Protein AF-A0A2N6QAG9-F1 (afdb_monomer_lite)

Sequence (85 aa):
MAVVLSMIAKGLYIIGGVTVFFAILCLSTLNAKPNAKNQALLAQLSPEQIAQGKKNARNAIIYIFLLGLILALIGYVLSVFSGRL

pLDDT: mean 89.24, std 8.28, range [57.69, 97.5]

Organism: NCBI:txid90245

Foldseek 3Di:
DLVVLLVQLVVLQVQLVVLLVVLVVQLVVLPDDDDPVVVVVCVVDDPVCNVVVSVVSNVVSVVSNVVSVVSNVSSVVSNVVSVVD

Structure (mmCIF, N/CA/C/O backbone):
data_AF-A0A2N6QAG9-F1
#
_entry.id   AF-A0A2N6QAG9-F1
#
loop_
_atom_site.group_PDB
_atom_site.id
_atom_site.type_symbol
_atom_site.label_atom_id
_atom_site.label_alt_id
_atom_site.label_comp_id
_atom_site.label_asym_id
_atom_site.label_entity_id
_atom_site.label_seq_id
_atom_site.pdbx_PDB_ins_code
_atom_site.Cartn_x
_atom_site.Cartn_y
_atom_site.Cartn_z
_atom_site.occupancy
_atom_site.B_iso_or_equiv
_atom_site.auth_seq_id
_atom_site.auth_comp_id
_atom_site.auth_asym_id
_atom_site.auth_atom_id
_atom_site.pdbx_PDB_model_num
ATOM 1 N N . MET A 1 1 ? 20.481 -6.293 -23.516 1.00 63.25 1 MET A N 1
ATOM 2 C CA . MET A 1 1 ? 20.407 -5.258 -22.458 1.00 63.25 1 MET A CA 1
ATOM 3 C C . MET A 1 1 ? 19.059 -4.528 -22.467 1.00 63.25 1 MET A C 1
ATOM 5 O O . MET A 1 1 ? 18.394 -4.536 -21.441 1.00 63.25 1 MET A O 1
ATOM 9 N N . ALA A 1 2 ? 18.592 -4.016 -23.616 1.00 69.50 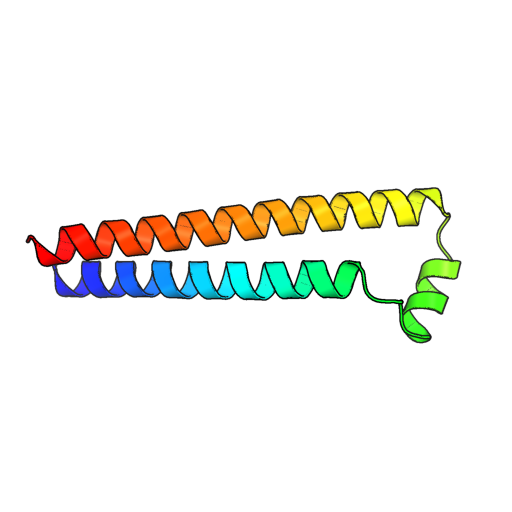2 ALA A N 1
ATOM 10 C CA . ALA A 1 2 ? 17.291 -3.336 -23.747 1.00 69.50 2 ALA A CA 1
ATOM 11 C C . ALA A 1 2 ? 16.069 -4.182 -23.314 1.00 69.50 2 ALA A C 1
ATOM 13 O O . ALA A 1 2 ? 15.199 -3.694 -22.599 1.00 69.50 2 ALA A O 1
ATOM 14 N N . VAL A 1 3 ? 16.037 -5.477 -23.661 1.00 77.81 3 VAL A N 1
ATOM 15 C CA . VAL A 1 3 ? 14.942 -6.395 -23.275 1.00 77.81 3 VAL A CA 1
ATOM 16 C C . VAL A 1 3 ? 14.828 -6.552 -21.753 1.00 77.81 3 VAL A C 1
ATOM 18 O O . VAL A 1 3 ? 13.732 -6.486 -21.204 1.00 77.81 3 VAL A O 1
ATOM 21 N N . VAL A 1 4 ? 15.962 -6.699 -21.059 1.00 83.31 4 VAL A N 1
ATOM 22 C CA . VAL A 1 4 ? 16.005 -6.842 -19.593 1.00 83.31 4 VAL A CA 1
ATOM 23 C C . VAL A 1 4 ? 15.538 -5.553 -18.917 1.00 83.31 4 VAL A C 1
ATOM 25 O O . VAL A 1 4 ? 14.721 -5.602 -18.002 1.00 83.31 4 VAL A O 1
ATOM 28 N N . LEU A 1 5 ? 15.984 -4.394 -19.413 1.00 82.69 5 LEU A N 1
ATOM 29 C CA . LEU A 1 5 ? 15.556 -3.093 -18.898 1.00 82.69 5 LEU A CA 1
ATOM 30 C C . LEU A 1 5 ? 14.046 -2.872 -19.084 1.00 82.69 5 LEU A C 1
ATOM 32 O O . LEU A 1 5 ? 13.377 -2.408 -18.165 1.00 82.69 5 LEU A O 1
ATOM 36 N N . SER A 1 6 ? 13.495 -3.277 -20.233 1.00 84.19 6 SER A N 1
ATOM 37 C CA . SER A 1 6 ? 12.054 -3.223 -20.502 1.00 84.19 6 SER A CA 1
ATOM 38 C C . SER A 1 6 ? 11.247 -4.122 -19.556 1.00 84.19 6 SER A C 1
ATOM 40 O O . SER A 1 6 ? 10.200 -3.712 -19.053 1.00 84.19 6 SER A O 1
ATOM 42 N N . MET A 1 7 ? 11.736 -5.332 -19.259 1.00 88.75 7 MET A N 1
ATOM 43 C CA . MET A 1 7 ? 11.087 -6.236 -18.299 1.00 88.75 7 MET A CA 1
ATOM 44 C C . MET A 1 7 ? 11.108 -5.674 -16.874 1.00 88.75 7 MET A C 1
ATOM 46 O O . MET A 1 7 ? 10.077 -5.693 -16.204 1.00 88.75 7 MET A O 1
ATOM 50 N N . ILE A 1 8 ? 12.241 -5.120 -16.430 1.00 89.31 8 ILE A N 1
ATOM 51 C CA . ILE A 1 8 ? 12.364 -4.469 -15.116 1.00 89.31 8 ILE A CA 1
ATOM 52 C C . ILE A 1 8 ? 11.417 -3.267 -15.023 1.00 89.31 8 ILE A C 1
ATOM 54 O O . ILE A 1 8 ? 10.689 -3.134 -14.041 1.00 89.31 8 ILE A O 1
ATOM 58 N N . ALA A 1 9 ? 11.371 -2.428 -16.061 1.00 90.19 9 ALA A N 1
ATOM 59 C CA . ALA A 1 9 ? 10.487 -1.269 -16.129 1.00 90.19 9 ALA A CA 1
ATOM 60 C C . ALA A 1 9 ? 9.006 -1.665 -15.991 1.00 90.19 9 ALA A C 1
ATOM 62 O O . ALA A 1 9 ? 8.285 -1.110 -15.160 1.00 90.19 9 ALA A O 1
ATOM 63 N N . LYS A 1 10 ? 8.566 -2.680 -16.749 1.00 91.19 10 LYS A N 1
ATOM 64 C CA . LYS A 1 10 ? 7.203 -3.226 -16.651 1.00 91.19 10 LYS A CA 1
ATOM 65 C C . LYS A 1 10 ? 6.926 -3.822 -15.274 1.00 91.19 10 LYS A C 1
ATOM 67 O O . LYS A 1 10 ? 5.866 -3.563 -14.712 1.00 91.19 10 LYS A O 1
ATOM 72 N N . GLY A 1 11 ? 7.872 -4.581 -14.722 1.00 93.12 11 GLY A N 1
ATOM 73 C CA . GLY A 1 11 ? 7.754 -5.170 -13.389 1.00 93.12 11 GLY A CA 1
ATOM 74 C C . GLY A 1 11 ? 7.543 -4.109 -12.311 1.00 93.12 11 GLY A C 1
ATOM 75 O O . GLY A 1 11 ? 6.589 -4.200 -11.545 1.00 93.12 11 GLY A O 1
ATOM 76 N N . LEU A 1 12 ? 8.368 -3.060 -12.301 1.00 94.88 12 LEU A N 1
ATOM 77 C CA . LEU A 1 12 ? 8.244 -1.942 -11.360 1.00 94.88 12 LEU A CA 1
ATOM 78 C C . LEU A 1 12 ? 6.925 -1.184 -11.531 1.00 94.88 12 LEU A C 1
ATOM 80 O O . LEU A 1 12 ? 6.273 -0.870 -10.536 1.00 94.88 12 LEU A O 1
ATOM 84 N N . TYR A 1 13 ? 6.503 -0.949 -12.777 1.00 93.62 13 TYR A N 1
ATOM 85 C CA . TYR A 1 13 ? 5.228 -0.298 -13.065 1.00 93.62 13 TYR A CA 1
ATOM 86 C C . TYR A 1 13 ? 4.042 -1.091 -12.503 1.00 93.62 13 TYR A C 1
ATOM 88 O O . TYR A 1 13 ? 3.198 -0.540 -11.796 1.00 93.62 13 TYR A O 1
ATOM 96 N N . ILE A 1 14 ? 4.012 -2.400 -12.763 1.00 95.69 14 ILE A N 1
ATOM 97 C CA . ILE A 1 14 ? 2.942 -3.291 -12.304 1.00 95.69 14 ILE A CA 1
ATOM 98 C C . ILE A 1 14 ? 2.960 -3.418 -10.778 1.00 95.69 14 ILE A C 1
ATOM 100 O O . ILE A 1 14 ? 1.917 -3.249 -10.153 1.00 95.69 14 ILE A O 1
ATOM 104 N N . ILE A 1 15 ? 4.120 -3.669 -10.163 1.00 96.25 15 ILE A N 1
ATOM 105 C CA . ILE A 1 15 ? 4.243 -3.790 -8.700 1.00 96.25 15 ILE A CA 1
ATOM 106 C C . ILE A 1 15 ? 3.802 -2.494 -8.022 1.00 96.25 15 ILE A C 1
ATOM 108 O O . ILE A 1 15 ? 3.033 -2.538 -7.059 1.00 96.25 15 ILE A O 1
ATOM 112 N N . GLY A 1 16 ? 4.241 -1.344 -8.537 1.00 96.12 16 GLY A N 1
ATOM 113 C CA . GLY A 1 16 ? 3.823 -0.040 -8.037 1.00 96.12 16 GLY A CA 1
ATOM 114 C C . GLY A 1 16 ? 2.311 0.156 -8.137 1.00 96.12 16 GLY A C 1
ATOM 115 O O . GLY A 1 16 ? 1.666 0.473 -7.138 1.00 96.12 16 GLY A O 1
ATOM 116 N N . GLY A 1 17 ? 1.722 -0.127 -9.303 1.00 94.81 17 GLY A N 1
ATOM 117 C CA . GLY A 1 17 ? 0.277 -0.028 -9.526 1.00 94.81 17 GLY A CA 1
ATOM 118 C C . GLY A 1 17 ? -0.546 -0.949 -8.619 1.00 94.81 17 GLY A C 1
ATOM 119 O O . GLY A 1 17 ? -1.512 -0.504 -7.999 1.00 94.81 17 GLY A O 1
ATOM 120 N N . VAL A 1 18 ? -0.134 -2.211 -8.471 1.00 97.31 18 VAL A N 1
ATOM 121 C CA . VAL A 1 18 ? -0.775 -3.178 -7.564 1.00 97.31 18 VAL A CA 1
ATOM 122 C C . VAL A 1 18 ? -0.673 -2.707 -6.113 1.00 97.31 18 VAL A C 1
ATOM 124 O O . VAL A 1 18 ? -1.666 -2.728 -5.388 1.00 97.31 18 VAL A O 1
ATOM 127 N N . THR A 1 19 ? 0.494 -2.217 -5.694 1.00 96.75 19 THR A N 1
ATOM 128 C CA . THR A 1 19 ? 0.711 -1.694 -4.336 1.00 96.75 19 THR A CA 1
ATOM 129 C C . THR A 1 19 ? -0.215 -0.514 -4.041 1.00 96.75 19 THR A C 1
ATOM 131 O O . THR A 1 19 ? -0.862 -0.480 -2.995 1.00 96.75 19 THR A O 1
ATOM 134 N N . VAL A 1 20 ? -0.335 0.425 -4.983 1.00 97.25 20 VAL A N 1
ATOM 135 C CA . VAL A 1 20 ? -1.251 1.571 -4.888 1.00 97.25 20 VAL A CA 1
ATOM 136 C C . VAL A 1 20 ? -2.700 1.111 -4.773 1.00 97.25 20 VAL A C 1
ATOM 138 O O . VAL A 1 20 ? -3.422 1.570 -3.888 1.00 97.25 20 VAL A O 1
ATOM 141 N N . PHE A 1 21 ? -3.119 0.177 -5.627 1.00 96.81 21 PHE A N 1
ATOM 142 C CA . PHE A 1 21 ? -4.473 -0.365 -5.613 1.00 96.81 21 PHE A CA 1
ATOM 143 C C . PHE A 1 21 ? -4.821 -1.003 -4.261 1.00 96.81 21 PHE A C 1
ATOM 145 O O . PHE A 1 21 ? -5.841 -0.664 -3.658 1.00 96.81 21 PHE A O 1
ATOM 152 N N . PHE A 1 22 ? -3.946 -1.863 -3.732 1.00 96.62 22 PHE A N 1
ATOM 153 C CA . PHE A 1 22 ? -4.156 -2.471 -2.418 1.00 96.62 22 PHE A CA 1
ATOM 154 C C . PHE A 1 22 ? -4.136 -1.444 -1.285 1.00 96.62 22 PHE A C 1
ATOM 156 O O . PHE A 1 22 ? -4.944 -1.549 -0.365 1.00 96.62 22 PHE A O 1
ATOM 163 N N . ALA A 1 23 ? -3.280 -0.423 -1.348 1.00 95.38 23 ALA A N 1
ATOM 164 C CA . ALA A 1 23 ? -3.271 0.639 -0.346 1.00 95.38 23 ALA A CA 1
ATOM 165 C C . ALA A 1 23 ? -4.598 1.420 -0.320 1.00 95.38 23 ALA A C 1
ATOM 167 O O . ALA A 1 23 ? -5.119 1.708 0.759 1.00 95.38 23 ALA A O 1
ATOM 168 N N . ILE A 1 24 ? -5.193 1.700 -1.485 1.00 95.25 24 ILE A N 1
ATOM 169 C CA . ILE A 1 24 ? -6.526 2.317 -1.573 1.00 95.25 24 ILE A CA 1
ATOM 170 C C . ILE A 1 24 ? -7.575 1.411 -0.916 1.00 95.25 24 ILE A C 1
ATOM 172 O O . ILE A 1 24 ? -8.335 1.880 -0.068 1.00 95.25 24 ILE A O 1
ATOM 176 N N . LEU A 1 25 ? -7.579 0.111 -1.232 1.00 95.12 25 LEU A N 1
ATOM 177 C CA . LEU A 1 25 ? -8.499 -0.849 -0.608 1.00 95.12 25 LEU A CA 1
ATOM 178 C C . LEU A 1 25 ? -8.326 -0.910 0.920 1.00 95.12 25 LEU A C 1
ATOM 180 O O . LEU A 1 25 ? -9.309 -0.890 1.665 1.00 95.12 25 LEU A O 1
ATOM 184 N N . CYS A 1 26 ? -7.089 -0.922 1.412 1.00 94.19 26 CYS A N 1
ATOM 185 C CA . CYS A 1 26 ? -6.790 -0.885 2.843 1.00 94.19 26 CYS A CA 1
ATOM 186 C C . CYS A 1 26 ? -7.305 0.406 3.505 1.00 94.19 26 CYS A C 1
ATOM 188 O O . CYS A 1 26 ? -7.885 0.353 4.588 1.00 94.19 26 CYS A O 1
ATOM 190 N N . LEU A 1 27 ? -7.171 1.566 2.855 1.00 93.00 27 LEU A N 1
ATOM 191 C CA . LEU A 1 27 ? -7.732 2.829 3.357 1.00 93.00 27 LEU A CA 1
ATOM 192 C C . LEU A 1 27 ? -9.264 2.809 3.406 1.00 93.00 27 LEU A C 1
ATOM 194 O O . LEU A 1 27 ? -9.852 3.308 4.370 1.00 93.00 27 LEU A O 1
ATOM 198 N N . SER A 1 28 ? -9.916 2.230 2.397 1.00 90.88 28 SER A N 1
ATOM 199 C CA . SER A 1 28 ? -11.373 2.073 2.374 1.00 90.88 28 SER A CA 1
ATOM 200 C C . SER A 1 28 ? -11.854 1.166 3.508 1.00 90.88 28 SER A C 1
ATOM 202 O O . SER A 1 28 ? -12.776 1.526 4.238 1.00 90.88 28 SER A O 1
ATOM 204 N N . THR A 1 29 ? -11.196 0.022 3.712 1.00 90.31 29 THR A N 1
ATOM 205 C CA . THR A 1 29 ? -11.559 -0.937 4.771 1.00 90.31 29 THR A CA 1
ATOM 206 C C . THR A 1 29 ? -11.286 -0.406 6.178 1.00 90.31 29 THR A C 1
ATOM 208 O O . THR A 1 29 ? -12.082 -0.659 7.078 1.00 90.31 29 THR A O 1
ATOM 211 N N . LEU A 1 30 ? -10.243 0.407 6.377 1.00 88.62 30 LEU A N 1
ATOM 212 C CA . LEU A 1 30 ? -9.951 1.047 7.668 1.00 88.62 30 LEU A CA 1
ATOM 213 C C . LEU A 1 30 ? -11.058 2.023 8.119 1.00 88.62 30 LEU A C 1
ATOM 215 O O . LEU A 1 30 ? -11.198 2.318 9.310 1.00 88.62 30 LEU A O 1
ATOM 219 N N . ASN A 1 31 ? -11.839 2.544 7.172 1.00 83.25 31 ASN A N 1
ATOM 220 C CA . ASN A 1 31 ? -12.974 3.427 7.438 1.00 83.25 31 ASN A CA 1
ATOM 221 C C . ASN A 1 31 ? -14.329 2.709 7.411 1.00 83.25 31 ASN A C 1
ATOM 223 O O . ASN A 1 31 ? -15.343 3.326 7.739 1.00 83.25 31 ASN A O 1
ATOM 227 N N . ALA A 1 32 ? -14.362 1.424 7.057 1.00 86.38 32 ALA A N 1
ATOM 228 C CA . ALA A 1 32 ? -15.577 0.628 7.107 1.00 86.38 32 ALA A CA 1
ATOM 229 C C . ALA A 1 32 ? -15.985 0.338 8.561 1.00 86.38 32 ALA A C 1
ATOM 231 O O . ALA A 1 32 ? -15.155 0.300 9.474 1.00 86.38 32 ALA A O 1
ATOM 232 N N . LYS A 1 33 ? -17.285 0.111 8.785 1.00 82.38 33 LYS A N 1
ATOM 233 C CA . LYS A 1 33 ? -17.764 -0.332 10.098 1.00 82.38 33 LYS A CA 1
ATOM 234 C C . LYS A 1 33 ? -17.183 -1.721 10.407 1.00 82.38 33 LYS A C 1
ATOM 236 O O . LYS A 1 33 ? -17.267 -2.604 9.551 1.00 82.38 33 LYS A O 1
ATOM 241 N N . PRO A 1 34 ? -16.619 -1.940 11.608 1.00 79.50 34 PRO A N 1
ATOM 242 C CA . PRO A 1 34 ? -16.121 -3.251 11.997 1.00 79.50 34 PRO A CA 1
ATOM 243 C C . PRO A 1 34 ? -17.270 -4.262 12.036 1.00 79.50 34 PRO A C 1
ATOM 245 O O . PRO A 1 34 ? -18.369 -3.954 12.498 1.00 79.50 34 PRO A O 1
ATOM 248 N N . ASN A 1 35 ? -17.007 -5.475 11.553 1.00 85.81 35 ASN A N 1
ATOM 249 C CA . ASN A 1 35 ? -17.936 -6.594 11.685 1.00 85.81 35 ASN A CA 1
ATOM 250 C C . ASN A 1 35 ? -18.028 -7.063 13.155 1.00 85.81 35 ASN A C 1
ATOM 252 O O . ASN A 1 35 ? -17.235 -6.646 14.001 1.00 85.81 35 ASN A O 1
ATOM 256 N N . ALA A 1 36 ? -18.967 -7.965 13.456 1.00 77.62 36 ALA A N 1
ATOM 257 C CA . ALA A 1 36 ? -19.196 -8.457 14.819 1.00 77.62 36 ALA A CA 1
ATOM 258 C C . ALA A 1 36 ? -17.938 -9.074 15.472 1.00 77.62 36 ALA A C 1
ATOM 260 O O . ALA A 1 36 ? -17.698 -8.874 16.661 1.00 77.62 36 ALA A O 1
ATOM 261 N N . LYS A 1 37 ? -17.090 -9.764 14.691 1.00 79.69 37 LYS A N 1
ATOM 262 C CA . LYS A 1 37 ? -15.823 -10.337 15.184 1.00 79.69 37 LYS A CA 1
ATOM 263 C C . LYS A 1 37 ? -14.813 -9.252 15.569 1.00 79.69 37 LYS A C 1
ATOM 265 O O . LYS A 1 37 ? -14.209 -9.322 16.634 1.00 79.69 37 LYS A O 1
ATOM 270 N N . ASN A 1 38 ? -14.659 -8.232 14.729 1.00 81.81 38 ASN A N 1
ATOM 271 C CA . ASN A 1 38 ? -13.733 -7.132 14.976 1.00 81.81 38 ASN A CA 1
ATOM 272 C C . ASN A 1 38 ? -14.234 -6.217 16.098 1.00 81.81 38 ASN A C 1
ATOM 274 O O . ASN A 1 38 ? -13.422 -5.701 16.854 1.00 81.81 38 ASN A O 1
ATOM 278 N N . GLN A 1 39 ? -15.549 -6.038 16.252 1.00 82.56 39 GLN A N 1
ATOM 279 C CA . GLN A 1 39 ? -16.111 -5.291 17.380 1.00 82.56 39 GLN A CA 1
ATOM 280 C C . GLN A 1 39 ? -15.789 -5.940 18.726 1.00 82.56 39 GLN A C 1
ATOM 282 O O . GLN A 1 39 ? -15.403 -5.228 19.646 1.00 82.56 39 GLN A O 1
ATOM 287 N N . ALA A 1 40 ? -15.885 -7.269 18.834 1.00 83.06 40 ALA A N 1
ATOM 288 C CA . ALA A 1 40 ? -15.542 -7.980 20.066 1.00 83.06 40 ALA A CA 1
ATOM 289 C C . ALA A 1 40 ? -14.063 -7.799 20.457 1.00 83.06 40 ALA A C 1
ATOM 291 O O . ALA A 1 40 ? -13.748 -7.679 21.636 1.00 83.06 40 ALA A O 1
ATOM 292 N N . LEU A 1 41 ? -13.167 -7.730 19.466 1.00 83.31 41 LEU A N 1
ATOM 293 C CA . LEU A 1 41 ? -11.745 -7.435 19.671 1.00 83.31 41 LEU A CA 1
ATOM 294 C C . LEU A 1 41 ? -11.508 -5.970 20.059 1.00 83.31 41 LEU A C 1
ATOM 296 O O . LEU A 1 41 ? -10.741 -5.691 20.975 1.00 83.31 41 LEU A O 1
ATOM 300 N N . LEU A 1 42 ? -12.182 -5.030 19.393 1.00 83.69 42 LEU A N 1
ATOM 301 C CA . LEU A 1 42 ? -12.061 -3.602 19.694 1.00 83.69 42 LEU A CA 1
ATOM 302 C C . LEU A 1 42 ? -12.628 -3.254 21.076 1.00 83.69 42 LEU A C 1
ATOM 304 O O . LEU A 1 42 ? -12.096 -2.368 21.729 1.00 83.69 42 LEU A O 1
ATOM 308 N N . ALA A 1 43 ? -13.649 -3.968 21.552 1.00 85.25 43 ALA A N 1
ATOM 309 C CA . ALA A 1 43 ? -14.229 -3.762 22.880 1.00 85.25 43 ALA A CA 1
ATOM 310 C C . ALA A 1 43 ? -13.267 -4.095 24.039 1.00 85.25 43 ALA A C 1
ATOM 312 O O . ALA A 1 43 ? -13.505 -3.667 25.164 1.00 85.25 43 ALA A O 1
ATOM 313 N N . GLN A 1 44 ? -12.189 -4.845 23.778 1.00 89.94 44 GLN A N 1
ATOM 314 C CA . GLN A 1 44 ? -11.149 -5.155 24.769 1.00 89.94 44 GLN A CA 1
ATOM 315 C C . GLN A 1 44 ? -10.082 -4.055 24.878 1.00 89.94 44 GLN A C 1
ATOM 317 O O . GLN A 1 44 ? -9.239 -4.107 25.771 1.00 89.94 44 GLN A O 1
ATOM 322 N N . LEU A 1 45 ? -10.091 -3.082 23.965 1.00 87.38 45 LEU A N 1
ATOM 323 C CA . LEU A 1 45 ? -9.120 -1.994 23.900 1.00 87.38 45 LEU A CA 1
ATOM 324 C C . LEU A 1 45 ? -9.729 -0.697 24.428 1.00 87.38 45 LEU A C 1
ATOM 326 O O . LEU A 1 45 ? -10.930 -0.453 24.291 1.00 87.38 45 LEU A O 1
ATOM 330 N N . SER A 1 46 ? -8.887 0.177 24.981 1.00 90.19 46 SER A N 1
ATOM 331 C CA . SER A 1 46 ? -9.338 1.516 25.353 1.00 90.19 46 SER A CA 1
ATOM 332 C C . SER A 1 46 ? -9.621 2.367 24.100 1.00 90.19 46 SER A C 1
ATOM 334 O O . SER A 1 46 ? -9.007 2.151 23.044 1.00 90.19 46 SER A O 1
ATOM 336 N N . PRO A 1 47 ? -10.514 3.370 24.179 1.00 88.38 47 PRO A N 1
ATOM 337 C CA . PRO A 1 47 ? -10.775 4.281 23.064 1.00 88.38 47 PRO A CA 1
ATOM 338 C C . PRO A 1 47 ? -9.503 4.954 22.524 1.00 88.38 47 PRO A C 1
ATOM 340 O O . PRO A 1 47 ? -9.360 5.126 21.310 1.00 88.38 47 PRO A O 1
ATOM 343 N N . GLU A 1 48 ? -8.549 5.282 23.401 1.00 91.12 48 GLU A N 1
ATOM 344 C CA . GLU A 1 48 ? -7.264 5.876 23.024 1.00 91.12 48 GLU A CA 1
ATOM 345 C C . GLU A 1 48 ? -6.404 4.900 22.214 1.00 91.12 48 GLU A C 1
ATOM 347 O O . GLU A 1 48 ? -5.824 5.288 21.196 1.00 91.12 48 GLU A O 1
ATOM 352 N N . GLN A 1 49 ? -6.352 3.623 22.611 1.00 91.12 49 GLN A N 1
ATOM 353 C CA . GLN A 1 49 ? -5.614 2.586 21.882 1.00 91.12 49 GLN A CA 1
ATOM 354 C C . GLN A 1 49 ? -6.185 2.366 20.478 1.00 91.12 49 GLN A C 1
ATOM 356 O O . GLN A 1 49 ? -5.427 2.243 19.514 1.00 91.12 49 GLN A O 1
ATOM 361 N N . ILE A 1 50 ? -7.512 2.375 20.338 1.00 88.88 50 ILE A N 1
ATOM 362 C CA . ILE A 1 50 ? -8.186 2.242 19.040 1.00 88.88 50 ILE A CA 1
ATOM 363 C C . ILE A 1 50 ? -7.883 3.456 18.157 1.00 88.88 50 ILE A C 1
ATOM 365 O O . ILE A 1 50 ? -7.532 3.297 16.985 1.00 88.88 50 ILE A O 1
ATOM 369 N N . ALA A 1 51 ? -7.986 4.670 18.705 1.00 90.12 51 ALA A N 1
ATOM 370 C CA . ALA A 1 51 ? -7.703 5.899 17.971 1.00 90.12 51 ALA A CA 1
ATOM 371 C C . ALA A 1 51 ? -6.242 5.953 17.499 1.00 90.12 51 ALA A C 1
ATOM 373 O O . ALA A 1 51 ? -5.973 6.250 16.329 1.00 90.12 51 ALA A O 1
ATOM 374 N N . GLN A 1 52 ? -5.302 5.601 18.379 1.00 93.38 52 GLN A N 1
ATOM 375 C CA . GLN A 1 52 ? -3.880 5.565 18.059 1.00 93.38 52 GLN A CA 1
ATOM 376 C C . GLN A 1 52 ? -3.557 4.462 17.043 1.00 93.38 52 GLN A C 1
ATOM 378 O O . GLN A 1 52 ? -2.854 4.717 16.065 1.00 93.38 52 GLN A O 1
ATOM 383 N N . GLY A 1 53 ? -4.119 3.263 17.214 1.00 90.88 53 GLY A N 1
ATOM 384 C CA . GLY A 1 53 ? -3.978 2.158 16.267 1.00 90.88 53 GLY A CA 1
ATOM 385 C C . GLY A 1 53 ? -4.498 2.527 14.878 1.00 90.88 53 GLY A C 1
ATOM 386 O O . GLY A 1 53 ? -3.799 2.334 13.882 1.00 90.88 53 GLY A O 1
ATOM 387 N N . LYS A 1 54 ? -5.676 3.161 14.801 1.00 91.44 54 LYS A N 1
ATOM 388 C CA . LYS A 1 54 ? -6.250 3.651 13.540 1.00 91.44 54 LYS A CA 1
ATOM 389 C C . LYS A 1 54 ? -5.375 4.725 12.892 1.00 91.44 54 LYS A C 1
ATOM 391 O O . LYS A 1 54 ? -5.169 4.689 11.679 1.00 91.44 54 LYS A O 1
ATOM 396 N N . LYS A 1 55 ? -4.840 5.668 13.674 1.00 93.75 55 LYS A N 1
ATOM 397 C CA . LYS A 1 55 ? -3.925 6.710 13.181 1.00 93.75 55 LYS A CA 1
ATOM 398 C C . LYS A 1 55 ? -2.639 6.103 12.615 1.00 93.75 55 LYS A C 1
ATOM 400 O O . LYS A 1 55 ? -2.245 6.447 11.502 1.00 93.75 55 LYS A O 1
ATOM 405 N N . ASN A 1 56 ? -2.029 5.168 13.340 1.00 94.88 56 ASN A N 1
ATOM 406 C CA . ASN A 1 56 ? -0.815 4.479 12.907 1.00 94.88 56 ASN A CA 1
ATOM 407 C C . ASN A 1 56 ? -1.056 3.667 11.629 1.00 94.88 56 ASN A C 1
ATOM 409 O O . ASN A 1 56 ? -0.287 3.792 10.678 1.00 94.88 56 ASN A O 1
ATOM 413 N N . ALA A 1 57 ? -2.154 2.907 11.569 1.00 93.62 57 ALA A N 1
ATOM 414 C CA . ALA A 1 57 ? -2.542 2.154 10.379 1.00 93.62 57 ALA A CA 1
ATOM 415 C C . ALA A 1 57 ? -2.75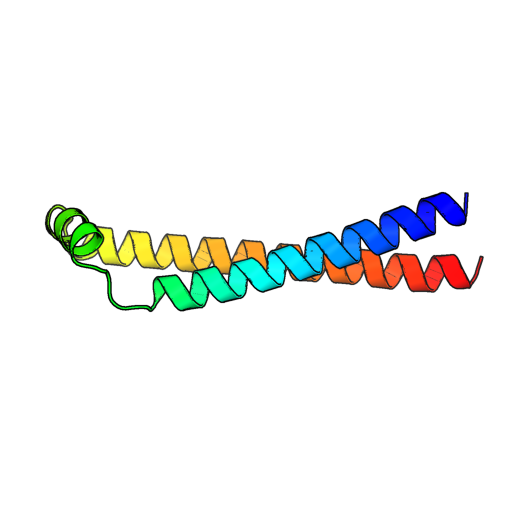9 3.077 9.172 1.00 93.62 57 ALA A C 1
ATOM 417 O O . ALA A 1 57 ? -2.230 2.819 8.095 1.00 93.62 57 ALA A O 1
ATOM 418 N N . ARG A 1 58 ? -3.469 4.199 9.354 1.00 95.56 58 ARG A N 1
ATOM 419 C CA . ARG A 1 58 ? -3.680 5.189 8.290 1.00 95.56 58 ARG A CA 1
ATOM 420 C C . ARG A 1 58 ? -2.356 5.735 7.759 1.00 95.56 58 ARG A C 1
ATOM 422 O O . ARG A 1 58 ? -2.167 5.771 6.547 1.00 95.56 58 ARG A O 1
ATOM 429 N N . ASN A 1 59 ? -1.445 6.127 8.648 1.00 96.25 59 ASN A N 1
ATOM 430 C CA . ASN A 1 59 ? -0.132 6.640 8.259 1.00 96.25 59 ASN A CA 1
ATOM 431 C C . ASN A 1 59 ? 0.690 5.582 7.511 1.00 96.25 59 ASN A C 1
ATOM 433 O O . ASN A 1 59 ? 1.254 5.881 6.463 1.00 96.25 59 ASN A O 1
ATOM 437 N 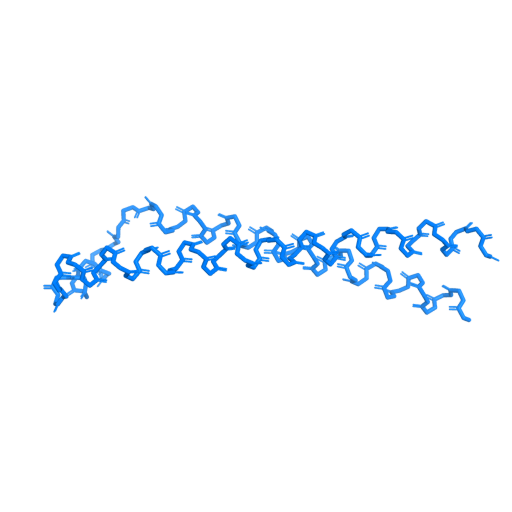N . ALA A 1 60 ? 0.713 4.341 8.004 1.00 95.88 60 ALA A N 1
ATOM 438 C CA . ALA A 1 60 ? 1.409 3.239 7.346 1.00 95.88 60 ALA A CA 1
ATOM 439 C C . ALA A 1 60 ? 0.876 2.992 5.927 1.00 95.88 60 ALA A C 1
ATOM 441 O O . ALA A 1 60 ? 1.661 2.876 4.987 1.00 95.88 60 ALA A O 1
ATOM 442 N N . ILE A 1 61 ? -0.449 2.984 5.744 1.00 96.44 61 ILE A N 1
ATOM 443 C CA . ILE A 1 61 ? -1.045 2.790 4.417 1.00 96.44 61 ILE A CA 1
ATOM 444 C C . ILE A 1 61 ? -0.717 3.963 3.482 1.00 96.44 61 ILE A C 1
ATOM 446 O O . ILE A 1 61 ? -0.430 3.734 2.310 1.00 96.44 61 ILE A O 1
ATOM 450 N N . ILE A 1 62 ? -0.698 5.204 3.984 1.00 95.81 62 ILE A N 1
ATOM 451 C CA . ILE A 1 62 ? -0.272 6.371 3.193 1.00 95.81 62 ILE A CA 1
ATOM 452 C C . ILE A 1 62 ? 1.180 6.209 2.724 1.00 95.81 62 ILE A C 1
ATOM 454 O O . ILE A 1 62 ? 1.465 6.446 1.553 1.00 95.81 62 ILE A O 1
ATOM 458 N N . TYR A 1 63 ? 2.095 5.758 3.587 1.00 96.44 63 TYR A N 1
ATOM 459 C CA . TYR A 1 63 ? 3.477 5.503 3.171 1.00 96.44 63 TYR A CA 1
ATOM 460 C C . TYR A 1 63 ? 3.574 4.406 2.107 1.00 96.44 63 TYR A C 1
ATOM 462 O O . TYR A 1 63 ? 4.282 4.583 1.118 1.00 96.44 63 TYR A O 1
ATOM 470 N N . ILE A 1 64 ? 2.828 3.309 2.259 1.00 96.56 64 ILE A N 1
ATOM 471 C CA . ILE A 1 64 ? 2.776 2.228 1.262 1.00 96.56 64 ILE A CA 1
ATOM 472 C C . ILE A 1 64 ? 2.231 2.746 -0.076 1.00 96.56 64 ILE A C 1
ATOM 474 O O . ILE A 1 64 ? 2.788 2.438 -1.128 1.00 96.56 64 ILE A O 1
ATOM 478 N N . PHE A 1 65 ? 1.184 3.572 -0.043 1.00 96.94 65 PHE A N 1
ATOM 479 C CA . PHE A 1 65 ? 0.624 4.212 -1.232 1.00 96.94 65 PHE A CA 1
ATOM 480 C C . PHE A 1 65 ? 1.669 5.071 -1.958 1.00 96.94 65 PHE A C 1
ATOM 482 O O . PHE A 1 65 ? 1.853 4.928 -3.166 1.00 96.94 65 PHE A O 1
ATOM 489 N N . LEU A 1 66 ? 2.395 5.921 -1.224 1.00 97.25 66 LEU A N 1
ATOM 490 C CA . LEU A 1 66 ? 3.452 6.762 -1.791 1.00 97.25 66 LEU A CA 1
ATOM 491 C C . LEU A 1 66 ? 4.599 5.929 -2.377 1.00 97.25 66 LEU A C 1
ATOM 493 O O . LEU A 1 66 ? 5.061 6.222 -3.477 1.00 97.25 66 LEU A O 1
ATOM 497 N N . LEU A 1 67 ? 5.027 4.866 -1.691 1.00 96.44 67 LEU A N 1
ATOM 498 C CA . LEU A 1 67 ? 6.049 3.950 -2.205 1.00 96.44 67 LEU A CA 1
ATOM 499 C C . LEU A 1 67 ? 5.595 3.251 -3.490 1.00 96.44 67 LEU A C 1
ATOM 501 O O . LEU A 1 67 ? 6.364 3.173 -4.446 1.00 96.44 67 LEU A O 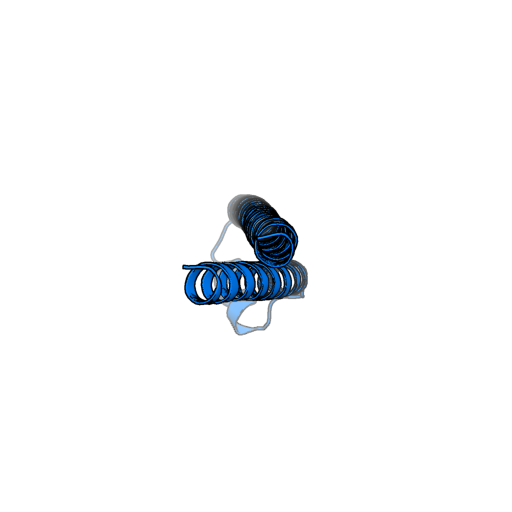1
ATOM 505 N N . GLY A 1 68 ? 4.342 2.798 -3.545 1.00 97.19 68 GLY A N 1
ATOM 506 C CA . GLY A 1 68 ? 3.760 2.223 -4.755 1.00 97.19 68 GLY A CA 1
ATOM 507 C C . GLY A 1 68 ? 3.759 3.209 -5.928 1.00 97.19 68 GLY A C 1
ATOM 508 O O . GLY A 1 68 ? 4.159 2.845 -7.033 1.00 97.19 68 GLY A O 1
ATOM 509 N N . LEU A 1 69 ? 3.397 4.476 -5.686 1.00 97.38 69 LEU A N 1
ATOM 510 C CA . LEU A 1 69 ? 3.467 5.529 -6.706 1.00 97.38 69 LEU A CA 1
ATOM 511 C C . LEU A 1 69 ? 4.899 5.764 -7.196 1.00 97.38 69 LEU A C 1
ATOM 513 O O . LEU A 1 69 ? 5.112 5.874 -8.402 1.00 97.38 69 LEU A O 1
ATOM 517 N N . ILE A 1 70 ? 5.877 5.809 -6.287 1.00 97.50 70 ILE A N 1
ATOM 518 C CA . ILE A 1 70 ? 7.294 5.983 -6.635 1.00 97.50 70 ILE A CA 1
ATOM 519 C C . ILE A 1 70 ? 7.783 4.818 -7.502 1.00 97.50 70 ILE A C 1
ATOM 521 O O . ILE A 1 70 ? 8.395 5.054 -8.542 1.00 97.50 70 ILE A O 1
ATOM 525 N N . LEU A 1 71 ? 7.475 3.570 -7.132 1.00 95.94 71 LEU A N 1
ATOM 526 C CA . LEU A 1 71 ? 7.834 2.390 -7.929 1.00 95.94 71 LEU A CA 1
ATOM 527 C C . LEU A 1 71 ? 7.215 2.440 -9.329 1.00 95.94 71 LEU A C 1
ATOM 529 O O . LEU A 1 71 ? 7.907 2.177 -10.316 1.00 95.94 71 LEU A O 1
ATOM 533 N N . ALA A 1 72 ? 5.944 2.839 -9.424 1.00 95.06 72 ALA A N 1
ATOM 534 C CA . ALA A 1 72 ? 5.266 2.983 -10.705 1.00 95.06 72 ALA A CA 1
ATOM 535 C C . ALA A 1 72 ? 5.913 4.069 -11.578 1.00 95.06 72 ALA A C 1
ATOM 537 O O . ALA A 1 72 ? 6.149 3.852 -12.767 1.00 95.06 72 ALA A O 1
ATOM 538 N N . LEU A 1 73 ? 6.261 5.213 -10.982 1.00 95.50 73 LEU A N 1
ATOM 539 C CA . LEU A 1 73 ? 6.967 6.309 -11.646 1.00 95.50 73 LEU A CA 1
ATOM 540 C C . LEU A 1 73 ? 8.342 5.879 -12.156 1.00 95.50 73 LEU A C 1
ATOM 542 O O . LEU A 1 73 ? 8.663 6.147 -13.310 1.00 95.50 73 LEU A O 1
ATOM 546 N N . ILE A 1 74 ? 9.131 5.174 -11.342 1.00 94.25 74 ILE A N 1
ATOM 547 C CA . ILE A 1 74 ? 10.440 4.653 -11.761 1.00 94.25 74 ILE A CA 1
ATOM 548 C C . ILE A 1 74 ? 10.266 3.688 -12.937 1.00 94.25 74 ILE A C 1
ATOM 550 O O . ILE A 1 74 ? 10.957 3.825 -13.945 1.00 94.25 74 ILE A O 1
ATOM 554 N N . GLY A 1 75 ? 9.318 2.750 -12.846 1.00 92.81 75 GLY A N 1
ATOM 555 C CA . GLY A 1 75 ? 9.014 1.824 -13.938 1.00 92.81 75 GLY A CA 1
ATOM 556 C C . GLY A 1 75 ? 8.625 2.547 -15.230 1.00 92.81 75 GLY A C 1
ATOM 557 O O . GLY A 1 75 ? 9.158 2.244 -16.298 1.00 92.81 75 GLY A O 1
ATOM 558 N N . TYR A 1 76 ? 7.762 3.561 -15.134 1.00 91.81 76 TYR A N 1
ATOM 559 C CA . TYR A 1 76 ? 7.370 4.390 -16.273 1.00 91.81 76 TYR A CA 1
ATOM 560 C C . TYR A 1 76 ? 8.567 5.128 -16.885 1.00 91.81 76 TYR A C 1
ATOM 562 O O . TYR A 1 76 ? 8.806 5.023 -18.088 1.00 91.81 76 TYR A O 1
ATOM 570 N N . VAL A 1 77 ? 9.363 5.815 -16.067 1.00 91.75 77 VAL A N 1
ATOM 571 C CA . VAL A 1 77 ? 10.543 6.562 -16.519 1.00 91.75 77 VAL A CA 1
ATOM 572 C C . VAL A 1 77 ? 11.539 5.634 -17.220 1.00 91.75 77 VAL A C 1
ATOM 574 O O . VAL A 1 77 ? 11.962 5.924 -18.339 1.00 91.75 77 VAL A O 1
ATOM 577 N N . LEU A 1 78 ? 11.854 4.478 -16.627 1.00 89.88 78 LEU A N 1
ATOM 578 C CA . LEU A 1 78 ? 12.737 3.482 -17.242 1.00 89.88 78 LEU A CA 1
ATOM 579 C C . LEU A 1 78 ? 12.197 2.977 -18.585 1.00 89.88 78 LEU A C 1
ATOM 581 O O . LEU A 1 78 ? 12.977 2.783 -19.518 1.00 89.88 78 LEU A O 1
ATOM 585 N N . SER A 1 79 ? 10.876 2.813 -18.719 1.00 85.75 79 SER A N 1
ATOM 586 C CA . SER A 1 79 ? 10.265 2.396 -19.986 1.00 85.75 79 SER A CA 1
ATOM 587 C C . SER A 1 79 ? 10.478 3.433 -21.097 1.00 85.75 79 SER A C 1
ATOM 589 O O . SER A 1 79 ? 10.868 3.062 -22.205 1.00 85.75 79 SER A O 1
ATOM 591 N N . VAL A 1 80 ? 10.337 4.727 -20.780 1.00 85.44 80 VAL A N 1
ATOM 592 C CA . VAL A 1 80 ? 10.548 5.837 -21.723 1.00 85.44 80 VAL A CA 1
ATOM 593 C C . VAL A 1 80 ? 11.999 5.894 -22.196 1.00 85.44 80 VAL A C 1
ATOM 595 O O . VAL A 1 80 ? 12.244 6.065 -23.389 1.00 85.44 80 VAL A O 1
ATOM 598 N N . PHE A 1 81 ? 12.966 5.719 -21.292 1.00 81.69 81 PHE A N 1
ATOM 599 C CA . PHE A 1 81 ? 14.385 5.695 -21.660 1.00 81.69 81 PHE A CA 1
ATOM 600 C C . PHE A 1 81 ? 14.765 4.440 -22.452 1.00 81.69 81 PHE A C 1
ATOM 602 O O . PHE A 1 81 ? 15.537 4.538 -23.401 1.00 81.6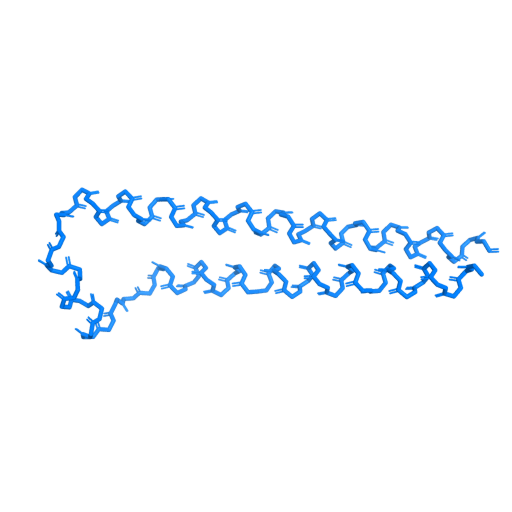9 81 PHE A O 1
ATOM 609 N N . SER A 1 82 ? 14.187 3.279 -22.127 1.00 76.06 82 SER A N 1
ATOM 610 C CA . SER A 1 82 ? 14.452 2.033 -22.860 1.00 76.06 82 SER A CA 1
ATOM 611 C C . SER A 1 82 ? 13.964 2.055 -24.310 1.00 76.06 82 SER A C 1
ATOM 613 O O . SER A 1 82 ? 14.547 1.373 -25.139 1.00 76.06 82 SER A 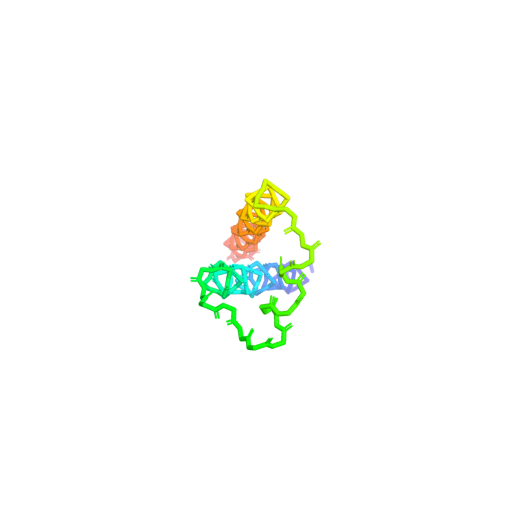O 1
ATOM 615 N N . GLY A 1 83 ? 12.923 2.836 -24.626 1.00 66.75 83 GLY A N 1
ATOM 616 C CA . GLY A 1 83 ? 12.426 3.001 -25.997 1.00 66.75 83 GLY A CA 1
ATOM 617 C C . GLY A 1 83 ? 13.222 3.998 -26.845 1.00 66.75 83 GLY A C 1
ATOM 618 O O . GLY A 1 83 ? 12.917 4.166 -28.021 1.00 66.75 83 GLY A O 1
ATOM 619 N N . ARG A 1 84 ? 14.204 4.690 -26.249 1.00 67.88 84 ARG A N 1
ATOM 620 C CA . ARG A 1 84 ? 15.106 5.634 -26.930 1.00 67.88 84 ARG A CA 1
ATOM 621 C C . ARG A 1 84 ? 16.521 5.074 -27.142 1.00 67.88 84 ARG A C 1
ATOM 623 O O . ARG A 1 84 ? 17.338 5.766 -27.743 1.00 67.88 84 ARG A O 1
ATOM 630 N N . LEU A 1 85 ? 16.801 3.881 -26.612 1.00 57.69 85 LEU A N 1
ATOM 631 C CA . LEU A 1 85 ? 18.041 3.108 -26.771 1.00 57.69 85 LEU A CA 1
ATOM 632 C C . LEU A 1 85 ? 17.844 2.029 -27.837 1.00 57.69 85 LEU A C 1
ATOM 634 O O . LEU A 1 85 ? 18.829 1.748 -28.550 1.00 57.69 85 LEU A O 1
#

Radius of gyration: 18.66 Å; chains: 1; bounding box: 40×17×52 Å

Secondary structure (DSSP, 8-state):
-HHHHHHHHHHHHHHHHHHHHHHHHHHHHHTSPPPHHHHHHHTTS-HHHHHHHHHHHHHHHHHHHHHHHHHHHHHHHHHHHHTT-